Protein AF-C5L8K1-F1 (afdb_monomer)

Radius of gyration: 14.93 Å; Cα contacts (8 Å, |Δi|>4): 351; chains: 1; bounding box: 34×32×47 Å

Secondary structure (DSSP, 8-state):
--STT-EEEEEEEE-TT--EEEEEEETTS-EEEEEE-TT-S-EEEEEE---SEEEE-TTSSEEEEEETTEEEEEESSSTT-EEEEE-S-TT--EEEEEE-TT-TTEEEEEETGGGEEEEEEEPTTSS-EEEEEEEES--

Sequence (139 aa):
MLPMGDVNVVAYSFDNAGRWYIAGTQSDGKSRLWRTSCDLSSYEVLAEHPITDIEANPDGSEVYAISEERVIVISTLVYNSIRVIANDNMYLGYTGLAYAAGNPDRLYVTANTWNGVFGFERIPYGTGWKTLGWVAGSQ

Organism: Perkinsus marinus (strain ATCC 50983 / TXsc) (NCBI:txid423536)

Foldseek 3Di:
DPPPDFWPWQEWEAALVQWIWTWTAGPVRWTFIKIAHPVRPDIDTQEGAAFRYWYAYNVRQWIWTDGPQFTWIGGNVDRHDIDTADDDDPQFNWHYKDADVPDDFWIWIAGPRQRFIWIWGHDPPDPYIDTPGTDDGGD

Nearest PDB structures (foldseek):
  4h5j-assembly1_A  TM=7.235E-01  e=9.434E-04  Saccharomyces cerevisiae
  3rfh-assembly2_D  TM=6.787E-01  e=1.040E-02  Saccharomyces cerevisiae S288C
  8ruy-assembly1_j  TM=5.311E-01  e=1.088E-01  Chlamydomonas reinhardtii
  8cyi-assembly1_B  TM=4.874E-01  e=1.272E-01  Homo sapiens
  3s25-assembly1_A  TM=3.579E-01  e=1.833E-01  Agathobacter rectalis ATCC 33656

Structure (mmCIF, N/CA/C/O backbone):
data_AF-C5L8K1-F1
#
_entry.id   AF-C5L8K1-F1
#
loop_
_atom_site.group_PDB
_atom_site.id
_atom_site.type_symbol
_atom_site.label_atom_id
_atom_site.label_alt_id
_atom_site.label_comp_id
_atom_site.label_asym_id
_atom_site.label_entity_id
_atom_site.label_seq_id
_atom_site.pdbx_PDB_ins_code
_atom_site.Cartn_x
_atom_site.Cartn_y
_atom_site.Cartn_z
_atom_site.occupancy
_atom_site.B_iso_or_equiv
_atom_site.auth_seq_id
_atom_site.auth_comp_id
_atom_site.auth_asym_id
_atom_site.auth_atom_id
_atom_site.pdbx_PDB_model_num
ATOM 1 N N . MET A 1 1 ? 0.920 -6.281 -19.811 1.00 50.03 1 MET A N 1
ATOM 2 C CA . MET A 1 1 ? 1.243 -7.296 -18.784 1.00 50.03 1 MET A CA 1
ATOM 3 C C . MET A 1 1 ? 2.129 -6.648 -17.746 1.00 50.03 1 MET A C 1
ATOM 5 O O . MET A 1 1 ? 2.959 -5.861 -18.184 1.00 50.03 1 MET A O 1
ATOM 9 N N . LEU A 1 2 ? 2.018 -6.974 -16.446 1.00 59.06 2 LEU A N 1
ATOM 10 C CA . LEU A 1 2 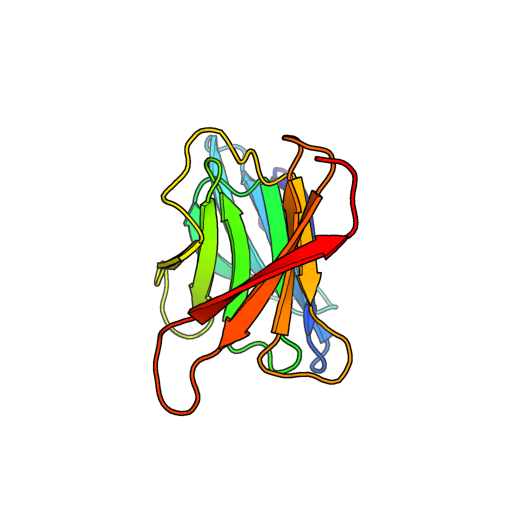? 3.098 -6.702 -15.468 1.00 59.06 2 LEU A CA 1
ATOM 11 C C . LEU A 1 2 ? 4.449 -7.099 -16.083 1.00 59.06 2 LEU A C 1
ATOM 13 O O . LEU A 1 2 ? 4.434 -8.022 -16.907 1.00 59.06 2 LEU A O 1
ATOM 17 N N . PRO A 1 3 ? 5.573 -6.430 -15.753 1.00 57.31 3 PRO A N 1
ATOM 18 C CA . PRO A 1 3 ? 6.854 -6.707 -16.400 1.00 57.31 3 PRO A CA 1
ATOM 19 C C . PRO A 1 3 ? 7.087 -8.225 -16.429 1.00 57.31 3 PRO A C 1
ATOM 21 O O . PRO A 1 3 ? 7.138 -8.867 -15.382 1.00 57.31 3 PRO A O 1
ATOM 24 N N . MET A 1 4 ? 7.056 -8.799 -17.641 1.00 51.47 4 MET A N 1
ATOM 25 C CA . MET A 1 4 ? 6.955 -10.242 -17.878 1.00 51.47 4 MET A CA 1
ATOM 26 C C . MET A 1 4 ? 8.010 -10.998 -17.058 1.00 51.47 4 MET A C 1
ATOM 28 O O . MET A 1 4 ? 9.198 -10.777 -17.254 1.00 51.47 4 MET A O 1
ATOM 32 N N . GLY A 1 5 ? 7.563 -11.924 -16.205 1.00 56.31 5 GLY A N 1
ATOM 33 C CA . GLY A 1 5 ? 8.353 -13.073 -15.746 1.00 56.31 5 GLY A CA 1
ATOM 34 C C . GLY A 1 5 ? 9.084 -12.963 -14.407 1.00 56.31 5 GLY A C 1
ATOM 35 O O . GLY A 1 5 ? 9.406 -14.003 -13.851 1.00 56.31 5 GLY A O 1
ATOM 36 N N . ASP A 1 6 ? 9.281 -11.766 -13.853 1.00 79.62 6 ASP A N 1
ATOM 37 C CA . ASP A 1 6 ? 10.355 -11.565 -12.866 1.00 79.62 6 ASP A CA 1
ATOM 38 C C . ASP A 1 6 ? 9.946 -10.761 -11.621 1.00 79.62 6 ASP A C 1
ATOM 40 O O . ASP A 1 6 ? 10.773 -10.076 -11.027 1.00 79.62 6 ASP A O 1
ATOM 44 N N . VAL A 1 7 ? 8.675 -10.799 -11.211 1.00 85.19 7 VAL A N 1
ATOM 45 C CA . VAL A 1 7 ? 8.241 -10.143 -9.966 1.00 85.19 7 VAL A CA 1
ATOM 46 C C . VAL A 1 7 ? 7.991 -11.184 -8.884 1.00 85.19 7 VAL A C 1
ATOM 48 O O . VAL A 1 7 ? 7.063 -11.985 -8.981 1.00 85.19 7 VAL A O 1
ATOM 51 N N . ASN A 1 8 ? 8.785 -11.131 -7.817 1.00 91.94 8 ASN A N 1
ATOM 52 C CA . ASN A 1 8 ? 8.466 -11.795 -6.562 1.00 91.94 8 ASN A CA 1
ATOM 53 C C . ASN A 1 8 ? 7.413 -10.957 -5.823 1.00 91.94 8 ASN A C 1
ATOM 55 O O . ASN A 1 8 ? 7.749 -9.967 -5.170 1.00 91.94 8 ASN A O 1
ATOM 59 N N . VAL A 1 9 ? 6.140 -11.306 -6.011 1.00 93.06 9 VAL A N 1
ATOM 60 C CA . VAL A 1 9 ? 5.001 -10.599 -5.412 1.00 93.06 9 VAL A CA 1
ATOM 61 C C . VAL A 1 9 ? 4.940 -10.893 -3.917 1.00 93.06 9 VAL A C 1
ATOM 63 O O . VAL A 1 9 ? 4.959 -12.052 -3.511 1.00 93.06 9 VAL A O 1
ATOM 66 N N . VAL A 1 10 ? 4.812 -9.841 -3.112 1.00 95.44 10 VAL A N 1
ATOM 67 C CA . VAL A 1 10 ? 4.684 -9.944 -1.650 1.00 95.44 10 VAL A CA 1
ATOM 68 C C . VAL A 1 10 ? 3.293 -9.564 -1.158 1.00 95.44 10 VAL A C 1
ATOM 70 O O . VAL A 1 10 ? 2.829 -10.133 -0.178 1.00 95.44 10 VAL A O 1
ATOM 73 N N . ALA A 1 11 ? 2.608 -8.652 -1.851 1.00 95.62 11 ALA A N 1
ATOM 74 C CA . ALA A 1 11 ? 1.262 -8.221 -1.493 1.00 95.62 11 ALA A CA 1
ATOM 75 C C . ALA A 1 11 ? 0.507 -7.676 -2.710 1.00 95.62 11 ALA A C 1
ATOM 77 O O . ALA A 1 11 ? 1.109 -7.232 -3.693 1.00 95.62 11 ALA A O 1
ATOM 78 N N . TYR A 1 12 ? -0.820 -7.711 -2.644 1.00 95.06 12 TYR A N 1
ATOM 79 C CA . TYR A 1 12 ? -1.705 -7.153 -3.659 1.00 95.06 12 TYR A CA 1
ATOM 80 C C . TYR A 1 12 ? -2.993 -6.628 -3.017 1.00 95.06 12 TYR A C 1
ATOM 82 O O . TYR A 1 12 ? -3.445 -7.162 -2.010 1.00 95.06 12 TYR A O 1
ATOM 90 N N . SER A 1 13 ? -3.594 -5.603 -3.616 1.00 95.31 13 SER A N 1
ATOM 91 C CA . SER A 1 13 ? -4.888 -5.041 -3.207 1.00 95.31 13 SER A CA 1
ATOM 92 C C . SER A 1 13 ? -5.599 -4.437 -4.426 1.00 95.31 13 SER A C 1
ATOM 94 O O . SER A 1 13 ? -5.009 -4.321 -5.505 1.00 95.31 13 SER A O 1
ATOM 96 N N . PHE A 1 14 ? -6.875 -4.090 -4.294 1.00 93.38 14 PHE A N 1
ATOM 97 C CA . PHE A 1 14 ? -7.687 -3.538 -5.376 1.00 93.38 14 PHE A CA 1
ATOM 98 C C . PHE A 1 14 ? -8.613 -2.439 -4.867 1.00 93.38 14 PHE A C 1
ATOM 100 O O . PHE A 1 14 ? -9.031 -2.442 -3.713 1.00 93.38 14 PHE A O 1
ATOM 107 N N . ASP A 1 15 ? -8.951 -1.507 -5.749 1.00 93.06 15 ASP A N 1
ATOM 108 C CA . ASP A 1 15 ? -9.933 -0.464 -5.459 1.00 93.06 15 ASP A CA 1
ATOM 109 C C . ASP A 1 15 ? -11.319 -0.787 -6.045 1.00 93.06 15 ASP A C 1
ATOM 111 O O . ASP A 1 15 ? -11.517 -1.787 -6.742 1.00 93.06 15 ASP A O 1
ATOM 115 N N . ASN A 1 16 ? -12.297 0.095 -5.814 1.00 90.75 16 ASN A N 1
ATOM 116 C CA . ASN A 1 16 ? -13.660 -0.088 -6.324 1.00 90.75 16 ASN A CA 1
ATOM 117 C C . ASN A 1 16 ? -13.767 0.024 -7.855 1.00 90.75 16 ASN A C 1
ATOM 119 O O . ASN A 1 16 ? -14.789 -0.360 -8.423 1.00 90.75 16 ASN A O 1
ATOM 123 N N . ALA A 1 17 ? -12.745 0.562 -8.527 1.00 91.12 17 ALA A N 1
ATOM 124 C CA . ALA A 1 17 ? -12.683 0.636 -9.984 1.00 91.12 17 ALA A CA 1
ATOM 125 C C . ALA A 1 17 ? -12.098 -0.644 -10.611 1.00 91.12 17 ALA A C 1
ATOM 127 O O . ALA A 1 17 ? -12.041 -0.752 -11.837 1.00 91.12 17 ALA A O 1
ATOM 128 N N . GLY A 1 18 ? -11.665 -1.614 -9.797 1.00 89.44 18 GLY A N 1
ATOM 129 C CA . GLY A 1 18 ? -11.052 -2.857 -10.260 1.00 89.44 18 GLY A CA 1
ATOM 130 C C . GLY A 1 18 ? -9.609 -2.682 -10.740 1.00 89.44 18 GLY A C 1
ATOM 131 O O . GLY A 1 18 ? -9.118 -3.508 -11.518 1.00 89.44 18 GLY A O 1
ATOM 132 N N . ARG A 1 19 ? -8.926 -1.609 -10.315 1.00 92.88 19 ARG A N 1
ATOM 133 C CA . ARG A 1 19 ? -7.483 -1.447 -10.532 1.00 92.88 19 ARG A CA 1
ATOM 134 C C . ARG A 1 19 ? -6.747 -2.296 -9.503 1.00 92.88 19 ARG A C 1
ATOM 136 O O . ARG A 1 19 ? -7.042 -2.235 -8.314 1.00 92.88 19 ARG A O 1
ATOM 143 N N . TRP A 1 20 ? -5.789 -3.076 -9.980 1.00 94.56 20 TRP A N 1
ATOM 144 C CA . TRP A 1 20 ? -4.932 -3.917 -9.161 1.00 94.56 20 TRP A CA 1
ATOM 145 C C . TRP A 1 20 ? -3.682 -3.150 -8.770 1.00 94.56 20 TRP A C 1
ATOM 147 O O . TRP A 1 20 ? -3.030 -2.529 -9.614 1.00 94.56 20 TRP A O 1
ATOM 157 N N . TYR A 1 21 ? -3.330 -3.255 -7.500 1.00 95.88 21 TYR A N 1
ATOM 158 C CA . TYR A 1 21 ? -2.096 -2.754 -6.929 1.00 95.88 21 TYR A CA 1
ATOM 159 C C . TYR A 1 21 ? -1.272 -3.947 -6.483 1.00 95.88 21 TYR A C 1
ATOM 161 O O . TYR A 1 21 ? -1.799 -4.866 -5.860 1.00 95.88 21 TYR A O 1
ATOM 169 N N . ILE A 1 22 ? 0.003 -3.964 -6.849 1.00 95.25 22 ILE A N 1
ATOM 170 C CA . ILE A 1 22 ? 0.881 -5.111 -6.623 1.00 95.25 22 ILE A CA 1
ATOM 171 C C . ILE A 1 22 ? 2.188 -4.588 -6.060 1.00 95.25 22 ILE A C 1
ATOM 173 O O . ILE A 1 22 ? 2.789 -3.693 -6.645 1.00 95.25 22 ILE A O 1
ATOM 177 N N . ALA A 1 23 ? 2.623 -5.145 -4.939 1.00 95.94 23 ALA A N 1
ATOM 178 C CA . ALA A 1 23 ? 3.930 -4.895 -4.360 1.00 95.94 23 ALA A CA 1
ATOM 179 C C . ALA A 1 23 ? 4.808 -6.136 -4.515 1.00 95.94 23 ALA A C 1
ATOM 181 O O . ALA A 1 23 ? 4.343 -7.273 -4.400 1.00 95.94 23 ALA A O 1
ATOM 182 N N . GLY A 1 24 ? 6.091 -5.924 -4.767 1.00 94.56 24 GLY A N 1
ATOM 183 C CA . GLY A 1 24 ? 7.029 -7.016 -4.987 1.00 94.56 24 GLY A CA 1
ATOM 184 C C . GLY A 1 24 ? 8.388 -6.539 -5.459 1.00 94.56 24 GLY A C 1
ATOM 185 O O . GLY A 1 24 ? 8.607 -5.347 -5.673 1.00 94.56 24 GLY A O 1
ATOM 186 N N . THR A 1 25 ? 9.299 -7.486 -5.636 1.00 93.75 25 THR A N 1
ATOM 187 C CA . THR A 1 25 ? 10.671 -7.228 -6.081 1.00 93.75 25 THR A CA 1
ATOM 188 C C . THR A 1 25 ? 10.858 -7.753 -7.490 1.00 93.75 25 THR A C 1
ATOM 190 O O . THR A 1 25 ? 10.548 -8.910 -7.764 1.00 93.75 25 THR A O 1
ATOM 193 N N . GLN A 1 26 ? 11.354 -6.902 -8.383 1.00 91.56 26 GLN A N 1
ATOM 194 C CA . GLN A 1 26 ? 11.680 -7.300 -9.749 1.00 91.56 26 GLN A CA 1
ATOM 195 C C . GLN A 1 26 ? 13.077 -7.950 -9.814 1.00 91.56 26 GLN A C 1
ATOM 197 O O . GLN A 1 26 ? 13.884 -7.780 -8.901 1.00 91.56 26 GLN A O 1
ATOM 202 N N . SER A 1 27 ? 13.405 -8.667 -10.894 1.00 90.06 27 SER A N 1
ATOM 203 C CA . SER A 1 27 ? 14.732 -9.277 -11.107 1.00 90.06 27 SER A CA 1
ATOM 204 C C . SER A 1 27 ? 15.911 -8.304 -11.102 1.00 90.06 27 SER A C 1
ATOM 206 O O . SER A 1 27 ? 17.041 -8.721 -10.857 1.00 90.06 27 SER A O 1
ATOM 208 N N . ASP A 1 28 ? 15.668 -7.007 -11.299 1.00 90.62 28 ASP A N 1
ATOM 209 C CA . ASP A 1 28 ? 16.679 -5.961 -11.111 1.00 90.62 28 ASP A CA 1
ATOM 210 C C . ASP A 1 28 ? 16.968 -5.650 -9.628 1.00 90.62 28 ASP A C 1
ATOM 212 O O . ASP A 1 28 ? 17.744 -4.746 -9.316 1.00 90.62 28 ASP A O 1
ATOM 216 N N . GLY A 1 29 ? 16.344 -6.394 -8.710 1.00 90.12 29 GLY A N 1
ATOM 217 C CA . GLY A 1 29 ? 16.513 -6.295 -7.265 1.00 90.12 29 GLY A CA 1
ATOM 218 C C . GLY A 1 29 ? 15.732 -5.151 -6.625 1.00 90.12 29 GLY A C 1
ATOM 219 O O . GLY A 1 29 ? 15.784 -4.992 -5.406 1.00 90.12 29 GLY A O 1
ATOM 220 N N . LYS A 1 30 ? 15.004 -4.347 -7.406 1.00 92.44 30 LYS A N 1
ATOM 221 C CA . LYS A 1 30 ? 14.252 -3.209 -6.878 1.00 92.44 30 LYS A CA 1
ATOM 222 C C . LYS A 1 30 ? 12.838 -3.621 -6.494 1.00 92.44 30 LYS A C 1
ATOM 224 O O . LYS A 1 30 ? 12.092 -4.193 -7.294 1.00 92.44 30 LYS A O 1
ATOM 229 N N . SER A 1 31 ? 12.461 -3.279 -5.267 1.00 94.88 31 SER A N 1
ATOM 230 C CA . SER A 1 31 ? 11.083 -3.386 -4.795 1.00 94.88 31 SER A CA 1
ATOM 231 C C . SER A 1 31 ? 10.256 -2.216 -5.302 1.00 94.88 31 SER A C 1
ATOM 233 O O . SER A 1 31 ? 10.708 -1.068 -5.274 1.00 94.88 31 SER A O 1
ATOM 235 N N . ARG A 1 32 ? 9.054 -2.502 -5.796 1.00 95.69 32 ARG A N 1
ATOM 236 C CA . ARG A 1 32 ? 8.163 -1.496 -6.371 1.00 95.69 32 ARG A CA 1
ATOM 237 C C . ARG A 1 32 ? 6.712 -1.753 -6.006 1.00 95.69 32 ARG A C 1
ATOM 239 O O . ARG A 1 32 ? 6.329 -2.867 -5.651 1.00 95.69 32 ARG A O 1
ATOM 246 N N . LEU A 1 33 ? 5.922 -0.698 -6.163 1.00 97.25 33 LEU A N 1
ATOM 247 C CA . LEU A 1 33 ? 4.470 -0.750 -6.241 1.00 97.25 33 LEU A CA 1
ATOM 248 C C . LEU A 1 33 ? 4.048 -0.515 -7.692 1.00 97.25 33 LEU A C 1
ATOM 250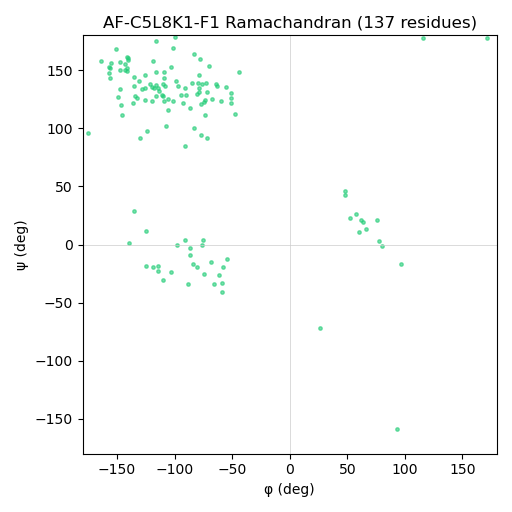 O O . LEU A 1 33 ? 4.388 0.514 -8.281 1.00 97.25 33 LEU A O 1
ATOM 254 N N . TRP A 1 34 ? 3.273 -1.439 -8.246 1.00 95.88 34 TRP A N 1
ATOM 255 C CA . TRP A 1 34 ? 2.673 -1.328 -9.570 1.00 95.88 34 TRP A CA 1
ATOM 256 C C . TRP A 1 34 ? 1.164 -1.123 -9.478 1.00 95.88 34 TRP A C 1
ATOM 258 O O . TRP A 1 34 ? 0.519 -1.671 -8.588 1.00 95.88 34 TRP A O 1
ATOM 268 N N . ARG A 1 35 ? 0.603 -0.391 -10.445 1.00 95.44 35 ARG A N 1
ATOM 269 C CA . ARG A 1 35 ? -0.836 -0.322 -10.729 1.00 95.44 35 ARG A CA 1
ATOM 270 C C . ARG A 1 35 ? -1.117 -0.920 -12.100 1.00 95.44 35 ARG A C 1
ATOM 272 O O . ARG A 1 35 ? -0.412 -0.604 -13.053 1.00 95.44 35 ARG A O 1
ATOM 279 N N . THR A 1 36 ? -2.138 -1.758 -12.219 1.00 91.44 36 THR A N 1
ATOM 280 C CA . THR A 1 36 ? -2.529 -2.403 -13.481 1.00 91.44 36 THR A CA 1
ATOM 281 C C . THR A 1 36 ? -4.044 -2.609 -13.553 1.00 91.44 36 THR A C 1
ATOM 283 O O . THR A 1 36 ? -4.738 -2.603 -12.537 1.00 91.44 36 THR A O 1
ATOM 286 N N . SER A 1 37 ? -4.584 -2.740 -14.759 1.00 85.81 37 SER A N 1
ATOM 287 C CA . SER A 1 37 ? -5.971 -3.152 -14.985 1.00 85.81 37 SER A CA 1
ATOM 288 C C . SER A 1 37 ? -6.130 -4.665 -14.803 1.00 85.81 37 SER A C 1
ATOM 290 O O . SER A 1 37 ? -5.166 -5.418 -14.899 1.00 85.81 37 SER A O 1
ATOM 292 N N . CYS A 1 38 ? -7.360 -5.130 -14.570 1.00 76.06 38 CYS A N 1
ATOM 293 C CA . CYS A 1 38 ? -7.658 -6.558 -14.387 1.00 76.06 38 CYS A CA 1
ATOM 294 C C . CYS A 1 38 ? -7.252 -7.430 -15.593 1.00 76.06 38 CYS A C 1
ATOM 296 O O . CYS A 1 38 ? -6.812 -8.563 -15.429 1.00 76.06 38 CY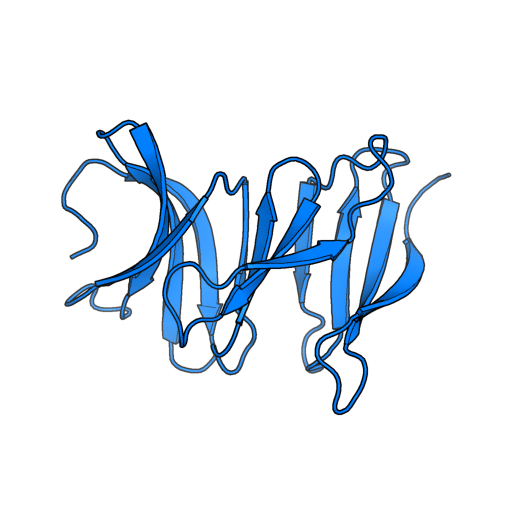S A O 1
ATOM 298 N N . ASP A 1 39 ? -7.335 -6.888 -16.810 1.00 80.69 39 ASP A N 1
ATOM 299 C CA . ASP A 1 39 ? -6.882 -7.564 -18.034 1.00 80.69 39 ASP A CA 1
ATOM 300 C C . ASP A 1 39 ? -5.350 -7.574 -18.201 1.00 80.69 39 ASP A C 1
ATOM 302 O O . ASP A 1 39 ? -4.829 -8.095 -19.188 1.00 80.69 39 ASP A O 1
ATOM 306 N N . LEU A 1 40 ? -4.627 -6.973 -17.249 1.00 76.81 40 LEU A N 1
ATOM 307 C CA . LEU A 1 40 ? -3.184 -6.793 -17.242 1.00 76.81 40 LEU A CA 1
ATOM 308 C C . LEU A 1 40 ? -2.656 -6.142 -18.525 1.00 76.81 40 LEU A C 1
ATOM 310 O O . LEU A 1 40 ? -1.484 -6.320 -18.845 1.00 76.81 40 LEU A O 1
ATOM 314 N N . SER A 1 41 ? -3.464 -5.406 -19.292 1.00 83.56 41 SER A N 1
ATOM 315 C CA . SER A 1 41 ? -3.055 -4.864 -20.596 1.00 83.56 41 SER A CA 1
ATOM 316 C C . SER A 1 41 ? -1.943 -3.820 -20.470 1.00 83.56 41 SER A C 1
ATOM 318 O O . SER A 1 41 ? -1.017 -3.795 -21.281 1.00 83.56 41 SER A O 1
ATOM 320 N N . SER A 1 42 ? -1.950 -3.042 -19.389 1.00 86.56 42 SER A N 1
ATOM 321 C CA . SER A 1 42 ? -0.944 -2.024 -19.082 1.00 86.56 42 SER A CA 1
ATOM 322 C C . SER A 1 42 ? -0.606 -2.006 -17.595 1.00 86.56 42 SER A C 1
ATOM 324 O O . SER A 1 42 ? -1.378 -2.490 -16.767 1.00 86.56 42 SER A O 1
ATOM 326 N N . TYR A 1 43 ? 0.559 -1.468 -17.251 1.00 90.50 43 TYR A N 1
ATOM 327 C CA . TYR A 1 43 ? 0.922 -1.205 -15.866 1.00 90.50 43 TYR A CA 1
ATOM 328 C C . TYR A 1 43 ? 1.671 0.117 -15.744 1.00 90.50 43 TYR A C 1
ATOM 330 O O . TYR A 1 43 ? 2.253 0.619 -16.704 1.00 90.50 43 TYR A O 1
ATOM 338 N N . GLU A 1 44 ? 1.691 0.632 -14.527 1.00 93.31 44 GLU A N 1
ATOM 339 C CA . GLU A 1 44 ? 2.418 1.821 -14.117 1.00 93.31 44 GLU A CA 1
ATOM 340 C C . GLU A 1 44 ? 3.200 1.505 -12.844 1.00 93.31 44 GLU A C 1
ATOM 342 O O . GLU A 1 44 ? 2.698 0.800 -11.969 1.00 93.31 44 GLU A O 1
ATOM 347 N N . VAL A 1 45 ? 4.422 2.022 -12.731 1.00 95.06 45 VAL A N 1
ATOM 348 C CA . VAL A 1 45 ? 5.170 2.000 -11.469 1.00 95.06 45 VAL A CA 1
ATOM 349 C C . VAL A 1 45 ? 4.771 3.236 -10.673 1.00 95.06 45 VAL A C 1
ATOM 351 O O . VAL A 1 45 ? 5.021 4.353 -11.115 1.00 95.06 45 VAL A O 1
ATOM 354 N N . LEU A 1 46 ? 4.173 3.040 -9.500 1.00 97.56 46 LEU A N 1
ATOM 355 C CA . LEU A 1 46 ? 3.770 4.132 -8.615 1.00 97.56 46 LEU A CA 1
ATOM 356 C C . LEU A 1 46 ? 4.887 4.550 -7.658 1.00 97.56 46 LEU A C 1
ATOM 358 O O . LEU A 1 46 ? 4.999 5.729 -7.340 1.00 97.56 46 LEU A O 1
ATOM 362 N N . ALA A 1 47 ? 5.716 3.608 -7.204 1.00 97.75 47 ALA A N 1
ATOM 363 C CA . ALA A 1 47 ? 6.831 3.876 -6.297 1.00 97.75 47 ALA A CA 1
ATOM 364 C C . ALA A 1 47 ? 7.923 2.801 -6.406 1.00 97.75 47 ALA A C 1
ATOM 366 O O . ALA A 1 47 ? 7.621 1.644 -6.706 1.00 97.75 47 ALA A O 1
ATOM 367 N N . GLU A 1 48 ? 9.171 3.174 -6.114 1.00 96.44 48 GLU A N 1
ATOM 368 C CA . GLU A 1 48 ? 10.278 2.243 -5.852 1.00 96.44 48 GLU A CA 1
ATOM 369 C C . GLU A 1 48 ? 10.582 2.282 -4.349 1.00 96.44 48 GLU A C 1
ATOM 371 O O . GLU A 1 48 ? 11.183 3.235 -3.852 1.00 96.44 48 GLU A O 1
ATOM 376 N N . HIS A 1 49 ? 10.117 1.274 -3.610 1.00 95.44 49 HIS A N 1
ATOM 377 C CA . HIS A 1 49 ? 10.234 1.221 -2.155 1.00 95.44 49 HIS A CA 1
ATOM 378 C C . HIS A 1 49 ? 10.166 -0.231 -1.659 1.00 95.44 49 HIS A C 1
ATOM 380 O O . HIS A 1 49 ? 9.396 -1.019 -2.218 1.00 95.44 49 HIS A O 1
ATOM 386 N N . PRO A 1 50 ? 10.921 -0.618 -0.613 1.00 94.19 50 PRO A N 1
ATOM 387 C CA . PRO A 1 50 ? 10.676 -1.867 0.100 1.00 94.19 50 PRO A CA 1
ATOM 388 C C . PRO A 1 50 ? 9.261 -1.852 0.674 1.00 94.19 50 PRO A C 1
ATOM 390 O O . PRO A 1 50 ? 8.902 -0.932 1.397 1.00 94.19 50 PRO A O 1
ATOM 393 N N . ILE A 1 51 ? 8.444 -2.838 0.327 1.00 95.81 51 ILE A N 1
ATOM 394 C CA . ILE A 1 51 ? 7.061 -2.951 0.786 1.00 95.81 51 ILE A CA 1
ATOM 395 C C . ILE A 1 51 ? 6.849 -4.401 1.192 1.00 95.81 51 ILE A C 1
ATOM 397 O O . ILE A 1 51 ? 7.301 -5.295 0.482 1.00 95.81 51 ILE A O 1
ATOM 401 N N . THR A 1 52 ? 6.195 -4.633 2.325 1.00 94.00 52 THR A N 1
ATOM 402 C CA . THR A 1 52 ? 5.885 -5.985 2.817 1.00 94.00 52 THR A CA 1
ATOM 403 C C . THR A 1 52 ? 4.395 -6.279 2.841 1.00 94.00 52 THR A C 1
ATOM 405 O O . THR A 1 52 ? 4.022 -7.443 2.879 1.00 94.00 52 THR A O 1
ATOM 408 N N . ASP A 1 53 ? 3.558 -5.244 2.810 1.00 95.69 53 ASP A N 1
ATOM 409 C CA . ASP A 1 53 ? 2.105 -5.367 2.758 1.00 95.69 53 ASP A CA 1
ATOM 410 C C . ASP A 1 53 ? 1.490 -4.085 2.176 1.00 95.69 53 ASP A C 1
ATOM 412 O O . ASP A 1 53 ? 2.101 -3.015 2.302 1.00 95.69 53 ASP A O 1
ATOM 416 N N . ILE A 1 54 ? 0.315 -4.179 1.538 1.00 97.00 54 ILE A N 1
ATOM 417 C CA . ILE A 1 54 ? -0.405 -3.034 0.948 1.00 97.00 54 ILE A CA 1
ATOM 418 C C . ILE A 1 54 ? -1.924 -3.130 1.082 1.00 97.00 54 ILE A C 1
ATOM 420 O O . ILE A 1 54 ? -2.489 -4.213 1.084 1.00 97.00 54 ILE A O 1
ATOM 424 N N . GLU A 1 55 ? -2.582 -1.971 1.050 1.00 95.81 55 GLU A N 1
ATOM 425 C CA . GLU A 1 55 ? -4.034 -1.835 0.941 1.00 95.81 55 GLU A CA 1
ATOM 426 C C . GLU A 1 55 ? -4.363 -0.578 0.139 1.00 95.81 55 GLU A C 1
ATOM 428 O O . GLU A 1 55 ? -3.982 0.540 0.506 1.00 95.81 55 GLU A O 1
ATOM 433 N N . ALA A 1 56 ? -5.064 -0.753 -0.975 1.00 94.69 56 ALA A N 1
ATOM 434 C CA . ALA A 1 56 ? -5.561 0.360 -1.762 1.00 94.69 56 ALA A CA 1
ATOM 435 C C . ALA A 1 56 ? -6.781 0.970 -1.072 1.00 94.69 56 ALA A C 1
ATOM 437 O O . ALA A 1 56 ? -7.664 0.257 -0.593 1.00 94.69 56 ALA A O 1
ATOM 438 N N . ASN A 1 57 ? -6.863 2.298 -1.040 1.00 90.62 57 ASN A N 1
ATOM 439 C CA . ASN A 1 57 ? -8.103 2.922 -0.612 1.00 90.62 57 ASN A CA 1
ATOM 440 C C . ASN A 1 57 ? -9.206 2.708 -1.674 1.00 90.62 57 ASN A C 1
ATOM 442 O O . ASN A 1 57 ? -8.911 2.559 -2.863 1.00 90.62 57 ASN A O 1
ATOM 446 N N . PRO A 1 58 ? -10.495 2.715 -1.291 1.00 88.81 58 PRO A N 1
ATOM 447 C CA . PRO A 1 58 ? -11.570 2.355 -2.216 1.00 88.81 58 PRO A CA 1
ATOM 448 C C . PRO A 1 58 ? -11.696 3.265 -3.451 1.00 88.81 58 PRO A C 1
ATOM 450 O O . PRO A 1 58 ? -12.194 2.816 -4.482 1.00 88.81 58 PRO A O 1
ATOM 453 N N . ASP A 1 59 ? -11.262 4.529 -3.368 1.00 90.25 59 ASP A N 1
ATOM 454 C CA . ASP A 1 59 ? -11.254 5.469 -4.504 1.00 90.25 59 ASP A CA 1
ATOM 455 C C . ASP A 1 59 ? -9.981 5.373 -5.380 1.00 90.25 59 ASP A C 1
ATOM 457 O O . ASP A 1 59 ? -9.908 5.954 -6.471 1.00 90.25 59 ASP A O 1
ATOM 461 N N . GLY A 1 60 ? -8.986 4.609 -4.922 1.00 91.31 60 GLY A N 1
ATOM 462 C CA . GLY A 1 60 ? -7.689 4.379 -5.548 1.00 91.31 60 GLY A CA 1
ATOM 463 C C . GLY A 1 60 ? -6.802 5.616 -5.683 1.00 91.31 60 GLY A C 1
ATOM 464 O O . GLY A 1 60 ? -5.893 5.616 -6.519 1.00 91.31 60 GLY A O 1
ATOM 465 N N . SER A 1 61 ? -7.049 6.680 -4.917 1.00 91.62 61 SER A N 1
ATOM 466 C CA . SER A 1 61 ? -6.182 7.865 -4.844 1.00 91.62 61 SER A CA 1
ATOM 467 C C . SER A 1 61 ? -4.899 7.615 -4.047 1.00 91.62 61 SER A C 1
ATOM 469 O O . SER A 1 61 ? -3.881 8.269 -4.294 1.00 91.62 61 SER A O 1
ATOM 471 N N . GLU A 1 62 ? -4.918 6.650 -3.127 1.00 93.62 62 GLU A N 1
ATOM 472 C CA . GLU A 1 62 ? -3.817 6.342 -2.218 1.00 93.62 62 GLU A CA 1
ATOM 473 C C . GLU A 1 62 ? -3.673 4.826 -2.009 1.00 93.62 62 GLU A C 1
ATOM 475 O O . GLU A 1 62 ? -4.642 4.069 -2.034 1.00 93.62 62 GLU A O 1
ATOM 480 N N . VAL A 1 63 ? -2.442 4.383 -1.767 1.00 95.69 63 VAL A N 1
ATOM 481 C CA . VAL A 1 63 ? -2.140 3.026 -1.297 1.00 95.69 63 VAL A CA 1
ATOM 482 C C . VAL A 1 63 ? -1.445 3.136 0.050 1.00 95.69 63 VAL A C 1
ATOM 484 O O . VAL A 1 63 ? -0.413 3.801 0.169 1.00 95.69 63 VAL A O 1
ATOM 487 N N . TYR A 1 64 ? -2.012 2.496 1.065 1.00 94.81 64 TYR A N 1
ATOM 488 C CA . TYR A 1 64 ? -1.362 2.299 2.353 1.00 94.81 64 TYR A CA 1
ATOM 489 C C . TYR A 1 64 ? -0.395 1.131 2.233 1.00 94.81 64 TYR A C 1
ATOM 491 O O . TYR A 1 64 ? -0.712 0.133 1.591 1.00 94.81 64 TYR A O 1
ATOM 499 N N . ALA A 1 65 ? 0.783 1.249 2.832 1.00 95.62 65 ALA A N 1
ATOM 500 C CA . ALA A 1 65 ? 1.780 0.193 2.782 1.00 95.62 65 ALA A CA 1
ATOM 501 C C . ALA A 1 65 ? 2.546 0.082 4.096 1.00 95.62 65 ALA A C 1
ATOM 503 O O . ALA A 1 65 ? 2.763 1.080 4.789 1.00 95.62 65 ALA A O 1
ATOM 504 N N . ILE A 1 66 ? 2.995 -1.133 4.404 1.00 93.88 66 ILE A N 1
ATOM 505 C CA . ILE A 1 66 ? 4.023 -1.360 5.416 1.00 93.88 66 ILE A CA 1
ATOM 506 C C . ILE A 1 66 ? 5.373 -1.416 4.719 1.00 93.88 66 ILE A C 1
ATOM 508 O O . ILE A 1 66 ? 5.573 -2.154 3.752 1.00 93.88 66 ILE A O 1
ATOM 512 N N . SER A 1 67 ? 6.301 -0.622 5.232 1.00 92.00 67 SER A N 1
ATOM 513 C CA . SER A 1 67 ? 7.652 -0.506 4.716 1.00 92.00 67 SER A CA 1
ATOM 514 C C . SER A 1 67 ? 8.610 -0.184 5.846 1.00 92.00 67 SER A C 1
ATOM 516 O O . SER A 1 67 ? 8.434 0.842 6.492 1.00 92.00 67 SER A O 1
ATOM 518 N N . GLU A 1 68 ? 9.681 -0.964 6.003 1.00 88.44 68 GLU A N 1
ATOM 519 C CA . GLU A 1 68 ? 10.752 -0.674 6.974 1.00 88.44 68 GLU A CA 1
ATOM 520 C C . GLU A 1 68 ? 10.200 -0.328 8.371 1.00 88.44 68 GLU A C 1
ATOM 522 O O . GLU A 1 68 ? 10.572 0.684 8.962 1.00 88.44 68 GLU A O 1
ATOM 527 N N . GLU A 1 69 ? 9.241 -1.125 8.861 1.00 84.06 69 GLU A N 1
ATOM 528 C CA . GLU A 1 69 ? 8.577 -0.914 10.165 1.00 84.06 69 GLU A CA 1
ATOM 529 C C . GLU A 1 69 ? 7.797 0.414 10.264 1.00 84.06 69 GLU A C 1
ATOM 531 O O . GLU A 1 69 ? 7.498 0.929 11.343 1.00 84.06 69 GLU A O 1
ATOM 536 N N . ARG A 1 70 ? 7.442 0.995 9.118 1.00 89.12 70 ARG A N 1
ATOM 537 C CA . ARG A 1 70 ? 6.623 2.202 8.999 1.00 89.12 70 ARG A CA 1
ATOM 538 C C . ARG A 1 70 ? 5.328 1.873 8.295 1.00 89.12 70 ARG A C 1
ATOM 540 O O . ARG A 1 70 ? 5.303 1.060 7.373 1.00 89.12 70 ARG A O 1
ATOM 547 N N . VAL A 1 71 ? 4.282 2.598 8.660 1.00 90.94 71 VAL A N 1
ATOM 548 C CA . VAL A 1 71 ? 3.094 2.720 7.822 1.00 90.94 71 VAL A CA 1
ATOM 549 C C . VAL A 1 71 ? 3.267 3.960 6.963 1.00 90.94 71 VAL A C 1
ATOM 551 O O . VAL A 1 71 ? 3.447 5.073 7.477 1.00 90.94 71 VAL A O 1
ATOM 554 N N . ILE A 1 72 ? 3.221 3.764 5.652 1.00 93.12 72 ILE A N 1
ATOM 555 C CA . ILE A 1 72 ? 3.345 4.819 4.654 1.00 93.12 72 ILE A CA 1
ATOM 556 C C . ILE A 1 72 ? 2.079 4.915 3.805 1.00 93.12 72 ILE A C 1
ATOM 558 O O . ILE A 1 72 ? 1.305 3.969 3.685 1.00 93.12 72 ILE A O 1
ATOM 562 N N .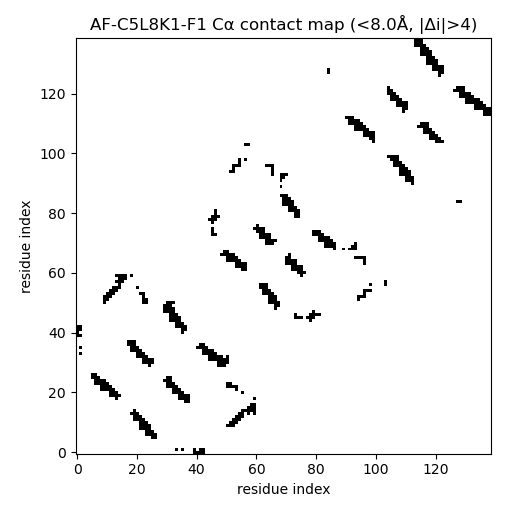 VAL A 1 73 ? 1.892 6.080 3.200 1.00 93.56 73 VAL A N 1
ATOM 563 C CA . VAL A 1 73 ? 0.888 6.362 2.178 1.00 93.56 73 VAL A CA 1
ATOM 564 C C . VAL A 1 73 ? 1.614 6.717 0.897 1.00 93.56 73 VAL A C 1
ATOM 566 O O . VAL A 1 73 ? 2.458 7.615 0.895 1.00 93.56 73 VAL A O 1
ATOM 569 N N . ILE A 1 74 ? 1.257 6.042 -0.186 1.00 96.12 74 ILE A N 1
ATOM 570 C CA . ILE A 1 74 ? 1.771 6.281 -1.530 1.00 96.12 74 ILE A CA 1
ATOM 571 C C . ILE A 1 74 ? 0.645 6.907 -2.354 1.00 96.12 74 ILE A C 1
ATOM 573 O O . ILE A 1 74 ? -0.442 6.339 -2.461 1.00 96.12 74 ILE A O 1
ATOM 577 N N . SER A 1 75 ? 0.881 8.087 -2.927 1.00 94.88 75 SER A N 1
ATOM 578 C CA . SER A 1 75 ? -0.075 8.719 -3.846 1.00 94.88 75 SER A CA 1
ATOM 579 C C . SER A 1 75 ? -0.085 7.994 -5.187 1.00 94.88 75 SER A C 1
ATOM 581 O O . SER A 1 75 ? 0.969 7.676 -5.733 1.00 94.88 75 SER A O 1
ATOM 583 N N . THR A 1 76 ? -1.267 7.794 -5.769 1.00 95.31 76 THR A N 1
ATOM 584 C CA . THR A 1 76 ? -1.400 7.175 -7.099 1.00 95.31 76 THR A CA 1
ATOM 585 C C . THR A 1 76 ? -1.394 8.191 -8.248 1.00 95.31 76 THR A C 1
ATOM 587 O O . THR A 1 76 ? -1.590 7.822 -9.410 1.00 95.31 76 THR A O 1
ATOM 590 N N . LEU A 1 77 ? -1.196 9.475 -7.920 1.00 94.44 77 LEU A N 1
ATOM 591 C CA . LEU A 1 77 ? -1.195 10.600 -8.861 1.00 94.44 77 LEU A CA 1
ATOM 592 C C . LEU A 1 77 ? 0.212 11.101 -9.203 1.00 94.44 77 LEU A C 1
ATOM 594 O O . LEU A 1 77 ? 0.397 11.757 -10.225 1.00 94.44 77 LEU A O 1
ATOM 598 N N . VAL A 1 78 ? 1.189 10.850 -8.330 1.00 95.94 78 VAL A N 1
ATOM 599 C CA . VAL A 1 78 ? 2.560 11.347 -8.478 1.00 95.94 78 VAL A CA 1
ATOM 600 C C . VAL A 1 78 ? 3.526 10.218 -8.157 1.00 95.94 78 VAL A C 1
ATOM 602 O O . VAL A 1 78 ? 3.515 9.696 -7.042 1.00 95.94 78 VAL A O 1
ATOM 605 N N . TYR A 1 79 ? 4.382 9.883 -9.125 1.00 96.75 79 TYR A N 1
ATOM 606 C CA . TYR A 1 79 ? 5.422 8.872 -8.962 1.00 96.75 79 TYR A CA 1
ATOM 607 C C . TYR A 1 79 ? 6.260 9.131 -7.708 1.00 96.75 79 TYR A C 1
ATOM 609 O O . TYR A 1 79 ? 6.761 10.236 -7.487 1.00 96.75 79 TYR A O 1
ATOM 617 N N . ASN A 1 80 ? 6.424 8.084 -6.906 1.00 96.06 80 ASN A N 1
ATOM 618 C CA . ASN A 1 80 ? 7.249 8.051 -5.709 1.00 96.06 80 ASN A CA 1
ATOM 619 C C . ASN A 1 80 ? 6.879 9.112 -4.655 1.00 96.06 80 ASN A C 1
ATOM 621 O O . ASN A 1 80 ? 7.716 9.527 -3.853 1.00 96.06 80 ASN A O 1
ATOM 625 N N . SER A 1 81 ? 5.621 9.563 -4.644 1.00 96.56 81 SER A N 1
ATOM 626 C CA . SER A 1 81 ? 5.104 10.455 -3.609 1.00 96.56 81 SER A CA 1
ATOM 627 C C . SER A 1 81 ? 4.682 9.637 -2.391 1.00 96.56 81 SER A C 1
ATOM 629 O O . SER A 1 81 ? 3.609 9.033 -2.367 1.00 96.56 81 SER A O 1
ATOM 631 N N . ILE A 1 82 ? 5.561 9.617 -1.389 1.00 95.00 82 ILE A N 1
ATOM 632 C CA . ILE A 1 82 ? 5.442 8.798 -0.181 1.00 95.00 82 ILE A CA 1
ATOM 633 C C . ILE A 1 82 ? 5.349 9.705 1.044 1.00 95.00 82 ILE A C 1
ATOM 635 O O . ILE A 1 82 ? 6.113 10.661 1.187 1.00 95.00 82 ILE A O 1
ATOM 639 N N . ARG A 1 83 ? 4.419 9.398 1.949 1.00 91.62 83 ARG A N 1
ATOM 640 C CA . ARG A 1 83 ? 4.302 10.037 3.263 1.00 91.62 83 ARG A CA 1
ATOM 641 C C . ARG A 1 83 ? 4.301 8.979 4.348 1.00 91.62 83 ARG A C 1
ATOM 643 O O . ARG A 1 83 ? 3.569 8.005 4.254 1.00 91.62 83 ARG A O 1
ATOM 650 N N . VAL A 1 84 ? 5.072 9.198 5.400 1.00 90.00 84 VAL A N 1
ATOM 651 C CA . VAL A 1 84 ? 5.019 8.366 6.603 1.00 90.00 84 VAL A CA 1
ATOM 652 C C . VAL A 1 84 ? 3.836 8.827 7.454 1.00 90.00 84 VAL A C 1
ATOM 654 O O . VAL A 1 84 ? 3.692 10.025 7.694 1.00 90.00 84 VAL A O 1
ATOM 657 N N . ILE A 1 85 ? 2.975 7.897 7.876 1.00 85.81 85 ILE A N 1
ATOM 658 C CA . ILE A 1 85 ? 1.772 8.205 8.673 1.00 85.81 85 ILE A CA 1
ATOM 659 C C . ILE A 1 85 ? 1.765 7.538 10.047 1.00 85.81 85 ILE A C 1
ATOM 661 O O . ILE A 1 85 ? 1.070 8.006 10.945 1.00 85.81 85 ILE A O 1
ATOM 665 N N . ALA A 1 86 ? 2.572 6.493 10.227 1.00 81.62 86 ALA A N 1
ATOM 666 C CA . ALA A 1 86 ? 2.896 5.949 11.535 1.00 81.62 86 ALA A CA 1
ATOM 667 C C . ALA A 1 86 ? 4.336 5.440 11.525 1.00 81.62 86 ALA A C 1
ATOM 669 O O . ALA A 1 86 ? 4.641 4.468 10.834 1.00 81.62 86 ALA A O 1
ATOM 670 N N . ASN A 1 87 ? 5.220 6.116 12.258 1.00 71.56 87 ASN A N 1
ATOM 671 C CA . ASN A 1 87 ? 6.566 5.639 12.561 1.00 71.56 87 ASN A CA 1
ATOM 672 C C . ASN A 1 87 ? 7.273 6.595 13.526 1.00 71.56 87 ASN A C 1
ATOM 674 O O . ASN A 1 87 ? 7.904 7.531 13.072 1.00 71.56 87 ASN A O 1
ATOM 678 N N . ASP A 1 88 ? 7.238 6.316 14.824 1.00 52.97 88 ASP A N 1
ATOM 679 C CA . ASP A 1 88 ? 8.223 6.896 15.756 1.00 52.97 88 ASP A CA 1
ATOM 680 C C . ASP A 1 88 ? 8.690 5.882 16.814 1.00 52.97 88 ASP A C 1
ATOM 682 O O . ASP A 1 88 ? 9.500 6.200 17.683 1.00 52.97 88 ASP A O 1
ATOM 686 N N . ASN A 1 89 ? 8.198 4.639 16.765 1.00 62.09 89 ASN A N 1
ATOM 687 C CA . ASN A 1 89 ? 8.521 3.628 17.759 1.00 62.09 89 ASN A CA 1
ATOM 688 C C . ASN A 1 89 ? 9.111 2.390 17.081 1.00 62.09 89 ASN A C 1
ATOM 690 O O . ASN A 1 89 ? 8.368 1.540 16.600 1.00 62.09 89 ASN A O 1
ATOM 694 N N . MET A 1 90 ? 10.446 2.299 17.084 1.00 52.09 90 MET A N 1
ATOM 695 C CA . MET A 1 90 ? 11.238 1.168 16.567 1.00 52.09 90 MET A CA 1
ATOM 696 C C . MET A 1 90 ? 10.852 -0.196 17.164 1.00 52.09 90 MET A C 1
ATOM 698 O O . MET A 1 90 ? 11.300 -1.229 16.688 1.00 52.09 90 MET A O 1
ATOM 702 N N . TYR A 1 91 ? 10.051 -0.218 18.234 1.00 61.47 91 TYR A N 1
ATOM 703 C CA . TYR A 1 91 ? 9.536 -1.458 18.794 1.00 61.47 91 TYR A CA 1
ATOM 704 C C . TYR A 1 91 ? 8.283 -1.957 18.076 1.00 61.47 91 TYR A C 1
ATOM 706 O O . TYR A 1 91 ? 7.945 -3.116 18.249 1.00 61.47 91 TYR A O 1
ATOM 714 N N . LEU A 1 92 ? 7.569 -1.148 17.292 1.00 68.25 92 LEU A N 1
ATOM 715 C CA . LEU A 1 92 ? 6.345 -1.572 16.612 1.00 68.25 92 LEU A CA 1
ATOM 716 C C . LEU A 1 92 ? 6.682 -2.109 15.215 1.00 68.25 92 LEU A C 1
ATOM 718 O O . LEU A 1 92 ? 6.608 -1.387 14.227 1.00 68.25 92 LEU A O 1
ATOM 722 N N . GLY A 1 93 ? 7.040 -3.389 15.117 1.00 79.00 93 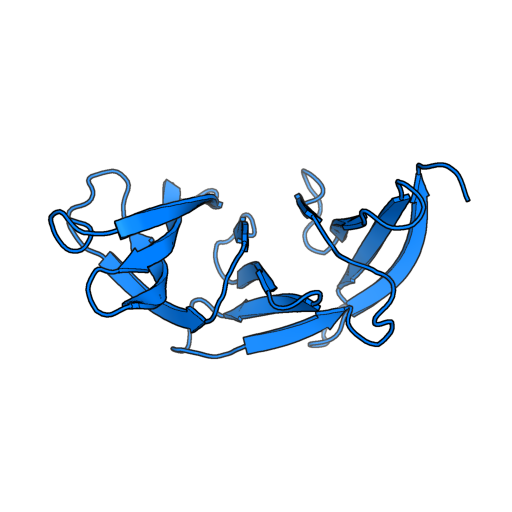GLY A N 1
ATOM 723 C CA . GLY A 1 93 ? 7.141 -4.068 13.827 1.00 79.00 93 GLY A CA 1
ATOM 724 C C . GLY A 1 93 ? 5.743 -4.301 13.257 1.00 79.00 93 GLY A C 1
ATOM 725 O O . GLY A 1 93 ? 5.083 -5.293 13.568 1.00 79.00 93 GLY A O 1
ATOM 726 N N . TYR A 1 94 ? 5.246 -3.366 12.453 1.00 87.12 94 TYR A N 1
ATOM 727 C CA . TYR A 1 94 ? 3.956 -3.532 11.786 1.00 87.12 94 TYR A CA 1
ATOM 728 C C . TYR A 1 94 ? 3.999 -4.716 10.813 1.00 87.12 94 TYR A C 1
ATOM 730 O O . TYR A 1 94 ? 4.975 -4.890 10.085 1.00 87.12 94 TYR A O 1
ATOM 738 N N . THR A 1 95 ? 2.953 -5.542 10.812 1.00 88.00 95 THR A N 1
ATOM 739 C CA . THR A 1 95 ? 2.919 -6.812 10.060 1.00 88.00 95 THR A CA 1
ATOM 740 C C . THR A 1 95 ? 1.749 -6.956 9.106 1.00 88.00 95 THR A C 1
ATOM 742 O O . THR A 1 95 ? 1.801 -7.807 8.225 1.00 88.00 95 THR A O 1
ATOM 745 N N . GLY A 1 96 ? 0.700 -6.167 9.291 1.00 89.62 96 GLY A N 1
ATOM 746 C CA . GLY A 1 96 ? -0.516 -6.271 8.509 1.00 89.62 96 GLY A CA 1
ATOM 747 C C . GLY A 1 96 ? -1.266 -4.958 8.532 1.00 89.62 96 GLY A C 1
ATOM 748 O O . GLY A 1 96 ? -1.215 -4.217 9.522 1.00 89.62 96 GLY A O 1
ATOM 749 N N . LEU A 1 97 ? -1.959 -4.661 7.444 1.00 91.62 97 LEU A N 1
ATOM 750 C CA . LEU A 1 97 ? -2.776 -3.470 7.349 1.00 91.62 97 LEU A CA 1
ATOM 751 C C . LEU A 1 97 ? -4.136 -3.770 6.725 1.00 91.62 97 LEU A C 1
ATOM 753 O O . LEU A 1 97 ? -4.283 -4.624 5.860 1.00 91.62 97 LEU A O 1
ATOM 757 N N . ALA A 1 98 ? -5.154 -3.082 7.222 1.00 90.50 98 ALA A N 1
ATOM 758 C CA . ALA A 1 98 ? -6.512 -3.250 6.747 1.00 90.50 98 ALA A CA 1
ATOM 759 C C . ALA A 1 98 ? -7.255 -1.932 6.842 1.00 90.50 98 ALA A C 1
ATOM 761 O O . ALA A 1 98 ? -7.241 -1.238 7.864 1.00 90.50 98 ALA A O 1
ATOM 762 N N . TYR A 1 99 ? -7.955 -1.605 5.774 1.00 87.50 99 TYR A N 1
ATOM 763 C CA . TYR A 1 99 ? -8.828 -0.460 5.765 1.00 87.50 99 TYR A CA 1
ATOM 764 C C . TYR A 1 99 ? -10.157 -0.762 6.466 1.00 87.50 99 TYR A C 1
ATOM 766 O O . TYR A 1 99 ? -10.684 -1.875 6.405 1.00 87.50 99 TYR A O 1
ATOM 774 N N . ALA A 1 100 ? -10.736 0.230 7.138 1.00 86.38 100 ALA A N 1
ATOM 775 C CA . ALA A 1 100 ? -12.058 0.080 7.726 1.00 86.38 100 ALA A CA 1
ATOM 776 C C . ALA A 1 100 ? -13.131 0.113 6.628 1.00 86.38 100 ALA A C 1
ATOM 778 O O . ALA A 1 100 ? -13.398 1.157 6.033 1.00 86.38 100 ALA A O 1
ATOM 779 N N . ALA A 1 101 ? -13.792 -1.020 6.384 1.00 78.06 101 ALA A N 1
ATOM 780 C CA . ALA A 1 101 ? -14.873 -1.101 5.406 1.00 78.06 101 ALA A CA 1
ATOM 781 C C . ALA A 1 101 ? -15.928 0.002 5.634 1.00 78.06 101 ALA A C 1
ATOM 783 O O . ALA A 1 101 ? -16.466 0.157 6.731 1.00 78.06 101 ALA A O 1
ATOM 784 N N . GLY A 1 102 ? -16.211 0.779 4.585 1.00 79.88 102 GLY A N 1
ATOM 785 C CA . GLY A 1 102 ? -17.159 1.895 4.633 1.00 79.88 102 GLY A CA 1
ATOM 786 C C . GLY A 1 102 ? -16.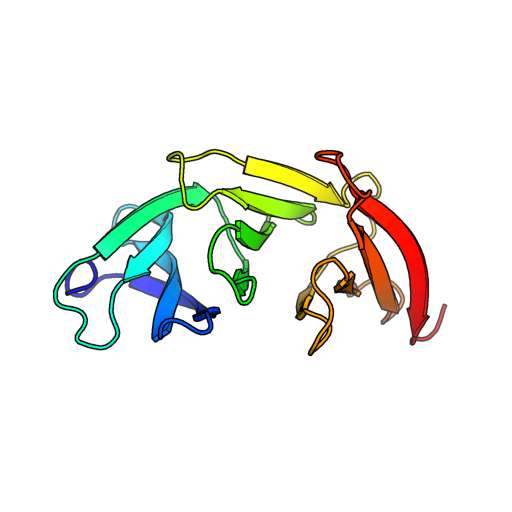635 3.180 5.286 1.00 79.88 102 GLY A C 1
ATOM 787 O O . GLY A 1 102 ? -17.399 4.138 5.381 1.00 79.88 102 GLY A O 1
ATOM 788 N N . ASN A 1 103 ? -15.366 3.240 5.708 1.00 85.00 103 ASN A N 1
ATOM 789 C CA . ASN A 1 103 ? -14.759 4.455 6.248 1.00 85.00 103 ASN A CA 1
ATOM 790 C C . ASN A 1 103 ? -13.405 4.794 5.589 1.00 85.00 103 ASN A C 1
ATOM 792 O O . ASN A 1 103 ? -12.366 4.402 6.129 1.00 85.00 103 ASN A O 1
ATOM 796 N N . PRO A 1 104 ? -13.455 5.612 4.507 1.00 76.06 104 PRO A N 1
ATOM 797 C CA . PRO A 1 104 ? -12.604 6.762 4.188 1.00 76.06 104 PRO A CA 1
ATOM 798 C C . PRO A 1 104 ? -11.210 6.799 4.761 1.00 76.06 104 PRO A C 1
ATOM 800 O O . PRO A 1 104 ?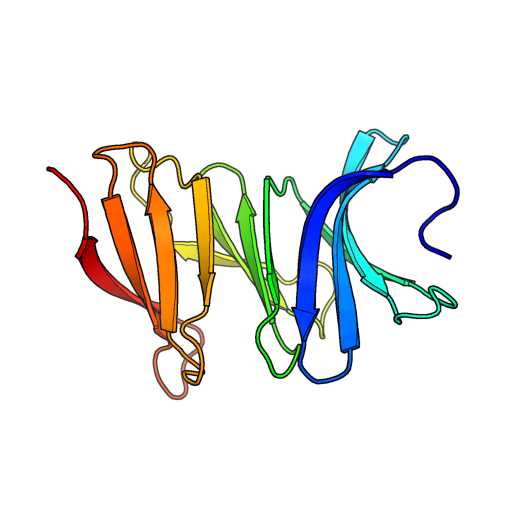 -10.160 6.715 4.120 1.00 76.06 104 PRO A O 1
ATOM 803 N N . ASP A 1 105 ? -11.302 7.031 6.042 1.00 85.00 105 ASP A N 1
ATOM 804 C CA . ASP A 1 105 ? -10.361 7.790 6.788 1.00 85.00 105 ASP A CA 1
ATOM 805 C C . ASP A 1 105 ? -9.873 6.937 7.935 1.00 85.00 105 ASP A C 1
ATOM 807 O O . ASP A 1 105 ? -9.239 7.479 8.818 1.00 85.00 105 ASP A O 1
ATOM 811 N N . ARG A 1 106 ? -10.156 5.629 7.972 1.00 89.44 106 ARG A N 1
ATOM 812 C CA . ARG A 1 106 ? -9.765 4.770 9.083 1.00 89.44 106 ARG A CA 1
ATOM 813 C C . ARG A 1 106 ? -8.969 3.565 8.612 1.00 89.44 106 ARG A C 1
ATOM 815 O O . ARG A 1 106 ? -9.433 2.751 7.820 1.00 89.44 106 ARG A O 1
ATOM 822 N N . LEU A 1 107 ? -7.778 3.442 9.187 1.00 90.56 107 LEU A N 1
ATOM 823 C CA . LEU A 1 107 ? -6.827 2.373 8.922 1.00 90.56 107 LEU A CA 1
ATOM 824 C C . LEU A 1 107 ? -6.557 1.601 10.214 1.00 90.56 107 LEU A C 1
ATOM 826 O O . LEU A 1 107 ? -6.350 2.200 11.274 1.00 90.56 107 LEU A O 1
ATOM 830 N N . TYR A 1 108 ? -6.543 0.279 10.117 1.00 91.12 108 TYR A N 1
ATOM 831 C CA . TYR A 1 108 ? -6.113 -0.629 11.168 1.00 91.12 108 TYR A CA 1
ATOM 832 C C . TYR A 1 108 ? -4.780 -1.252 10.787 1.00 91.12 108 TYR A C 1
ATOM 834 O O . TYR A 1 108 ? -4.582 -1.665 9.648 1.00 91.12 108 TYR A O 1
ATOM 842 N N . VAL A 1 109 ? -3.870 -1.319 11.749 1.00 90.56 109 VAL A N 1
ATOM 843 C CA . VAL A 1 109 ? -2.525 -1.849 11.534 1.00 90.56 109 VAL A CA 1
ATOM 844 C C . VAL A 1 109 ? -2.206 -2.824 12.653 1.00 90.56 109 VAL A C 1
ATOM 846 O O . VAL A 1 109 ? -2.332 -2.478 13.830 1.00 90.56 109 VAL A O 1
ATOM 849 N N . THR A 1 110 ? -1.809 -4.043 12.301 1.00 88.94 110 THR A N 1
ATOM 850 C CA . THR A 1 110 ? -1.326 -5.029 13.268 1.00 88.94 110 THR A CA 1
ATOM 851 C C . THR A 1 110 ? 0.157 -4.806 13.531 1.00 88.94 110 THR A C 1
ATOM 853 O O . THR A 1 110 ? 0.929 -4.553 12.606 1.00 88.94 110 THR A O 1
ATOM 856 N N . ALA A 1 111 ? 0.569 -4.921 14.787 1.00 83.50 111 ALA A N 1
ATOM 857 C CA . ALA A 1 111 ? 1.967 -4.913 15.194 1.00 83.50 111 ALA A CA 1
ATOM 858 C C . ALA A 1 111 ? 2.331 -6.260 15.822 1.00 83.50 111 ALA A C 1
ATOM 860 O O . ALA A 1 111 ? 1.569 -6.809 16.623 1.00 83.50 111 ALA A O 1
ATOM 861 N N . ASN A 1 112 ? 3.508 -6.783 15.473 1.00 78.06 112 ASN A N 1
ATOM 862 C CA . ASN A 1 112 ? 4.074 -7.976 16.105 1.00 78.06 112 ASN A CA 1
ATOM 863 C C . ASN A 1 112 ? 4.265 -7.767 17.615 1.00 78.06 112 ASN A C 1
ATOM 865 O O . ASN A 1 112 ? 3.965 -8.640 18.428 1.00 78.06 112 ASN A O 1
ATOM 869 N N . THR A 1 113 ? 4.729 -6.585 17.991 1.00 72.38 113 THR A N 1
ATOM 870 C CA . THR A 1 113 ? 4.993 -6.220 19.368 1.00 72.38 113 THR A CA 1
ATOM 871 C C . THR A 1 113 ? 3.674 -6.000 20.074 1.00 72.38 113 THR A C 1
ATOM 873 O O . THR A 1 113 ? 2.824 -5.232 19.618 1.00 72.38 113 THR A O 1
ATOM 876 N N . TRP A 1 114 ? 3.513 -6.738 21.172 1.00 70.12 114 TRP A N 1
ATOM 877 C CA . TRP A 1 114 ? 2.297 -6.796 21.979 1.00 70.12 114 TRP A CA 1
ATOM 878 C C . TRP A 1 114 ? 1.082 -7.433 21.259 1.00 70.12 114 TRP A C 1
ATOM 880 O O . TRP A 1 114 ? -0.037 -7.345 21.743 1.00 70.12 114 TRP A O 1
ATOM 890 N N . ASN A 1 115 ? 1.245 -8.115 20.115 1.00 75.81 115 ASN A N 1
ATOM 891 C CA . ASN A 1 115 ? 0.116 -8.739 19.391 1.00 75.81 115 ASN A CA 1
ATOM 892 C C . ASN A 1 115 ? -1.083 -7.777 19.218 1.00 75.81 115 ASN A C 1
ATOM 894 O O . ASN A 1 115 ? -2.238 -8.131 19.484 1.00 75.81 115 ASN A O 1
ATOM 898 N N . GLY A 1 116 ? -0.779 -6.522 18.880 1.00 84.94 116 GLY A N 1
ATOM 899 C CA . GLY A 1 116 ? -1.708 -5.402 18.966 1.00 84.94 116 GLY A CA 1
ATOM 900 C C . GLY A 1 116 ? -2.278 -4.981 17.626 1.00 84.94 116 GLY A C 1
ATOM 901 O O . GLY A 1 116 ? -1.629 -5.101 16.590 1.00 84.94 116 GLY A O 1
ATOM 902 N N . VAL A 1 117 ? -3.476 -4.408 17.663 1.00 88.31 117 VAL A N 1
ATOM 903 C CA . VAL A 1 117 ? -4.062 -3.656 16.555 1.00 88.31 117 VAL A CA 1
ATOM 904 C C . VAL A 1 117 ? -4.120 -2.190 16.954 1.00 88.31 117 VAL A C 1
ATOM 906 O O . VAL A 1 117 ? -4.656 -1.843 18.011 1.00 88.31 117 VAL A O 1
ATOM 909 N N . PHE A 1 118 ? -3.601 -1.327 16.090 1.00 87.62 118 PHE A N 1
ATOM 910 C CA . PHE A 1 118 ? -3.637 0.120 16.237 1.00 87.62 118 PHE A CA 1
ATOM 911 C C . PHE A 1 118 ? -4.576 0.729 15.206 1.00 87.62 118 PHE A C 1
ATOM 913 O O . PHE A 1 118 ? -4.588 0.323 14.045 1.00 87.62 118 PHE A O 1
ATOM 920 N N . GLY A 1 119 ? -5.368 1.705 15.640 1.00 89.38 119 GLY A N 1
ATOM 921 C CA . GLY A 1 119 ? -6.213 2.493 14.752 1.00 89.38 119 GLY A CA 1
ATOM 922 C C . GLY A 1 119 ? -5.562 3.826 14.404 1.00 89.38 119 GLY A C 1
ATOM 923 O O . GLY A 1 119 ? -5.022 4.508 15.278 1.00 89.38 119 GLY A O 1
ATOM 924 N N . PHE A 1 120 ? -5.699 4.240 13.153 1.00 88.81 120 PHE A N 1
ATOM 925 C CA . PHE A 1 120 ? -5.367 5.579 12.683 1.00 88.81 120 PHE A CA 1
ATOM 926 C C . PHE A 1 120 ? -6.581 6.174 11.989 1.00 88.81 120 PHE A C 1
ATOM 928 O O . PHE A 1 120 ? -7.352 5.453 11.353 1.00 88.81 120 PHE A O 1
ATOM 935 N N . GLU A 1 121 ? -6.757 7.485 12.123 1.00 90.12 121 GLU A N 1
ATOM 936 C CA . GLU A 1 121 ? -7.816 8.209 11.432 1.00 90.12 121 GLU A CA 1
ATOM 937 C C . GLU A 1 121 ? -7.255 9.419 10.675 1.00 90.12 121 GLU A C 1
ATOM 939 O O . GLU A 1 121 ? -6.443 10.170 11.217 1.00 90.12 121 GLU A O 1
ATOM 944 N N . ARG A 1 122 ? -7.654 9.620 9.420 1.00 86.94 122 ARG A N 1
ATOM 945 C CA . ARG A 1 122 ? -7.233 10.761 8.608 1.00 86.94 122 ARG A CA 1
ATOM 946 C C . ARG A 1 122 ? -7.761 12.041 9.244 1.00 86.94 122 ARG A C 1
ATOM 948 O O . ARG A 1 122 ? -8.896 12.108 9.711 1.00 86.94 122 ARG A O 1
ATOM 955 N N . ILE A 1 123 ? -6.934 13.079 9.270 1.00 86.00 123 ILE A N 1
ATOM 956 C CA . ILE A 1 123 ? -7.365 14.400 9.726 1.00 86.00 123 ILE A CA 1
ATOM 957 C C . ILE A 1 123 ? -8.186 15.038 8.596 1.00 86.00 123 ILE A C 1
ATOM 959 O O . ILE A 1 123 ? -7.641 15.232 7.503 1.00 86.00 123 ILE A O 1
ATOM 963 N N . PRO A 1 124 ? -9.464 15.398 8.831 1.00 78.50 124 PRO A N 1
ATOM 964 C CA . PRO A 1 124 ? -10.291 16.035 7.813 1.00 78.50 124 PRO A CA 1
ATOM 965 C C . PRO A 1 124 ? -9.626 17.300 7.271 1.00 78.50 124 PRO A C 1
ATOM 967 O O . PRO A 1 124 ? -9.114 18.113 8.041 1.00 78.50 124 PRO A O 1
ATOM 970 N N . TYR A 1 125 ? -9.642 17.463 5.946 1.00 71.44 125 TYR A N 1
ATOM 971 C CA . TYR A 1 125 ? -9.055 18.610 5.235 1.00 71.44 125 TYR A CA 1
ATOM 972 C C . TYR A 1 125 ? -7.537 18.799 5.432 1.00 71.44 125 TYR A C 1
ATOM 974 O O . TYR A 1 125 ? -6.986 19.822 5.028 1.00 71.44 125 TYR A O 1
ATOM 982 N N . GLY A 1 126 ? -6.851 17.814 6.022 1.00 69.69 126 GLY A N 1
ATOM 983 C CA . GLY A 1 126 ? -5.403 17.786 6.195 1.00 69.69 126 GLY A CA 1
ATOM 984 C C . GLY A 1 126 ? -4.736 16.643 5.427 1.00 69.69 126 GLY A C 1
ATOM 985 O O . GLY A 1 126 ? -5.380 15.775 4.839 1.00 69.69 126 GLY A O 1
ATOM 986 N N . THR A 1 127 ? -3.404 16.627 5.454 1.00 67.94 127 THR A N 1
ATOM 987 C CA . THR A 1 127 ? -2.582 15.541 4.885 1.00 67.94 127 THR A CA 1
ATOM 988 C C . THR A 1 127 ? -2.110 14.531 5.936 1.00 67.94 127 THR A C 1
ATOM 990 O O . THR A 1 127 ? -1.375 13.603 5.599 1.00 67.94 127 THR A O 1
ATOM 993 N N . GLY A 1 128 ? -2.483 14.741 7.203 1.00 78.81 128 GLY A N 1
ATOM 994 C CA . GLY A 1 128 ? -2.009 13.980 8.358 1.00 78.81 128 GLY A CA 1
ATOM 995 C C . GLY A 1 128 ? -2.996 12.927 8.858 1.00 78.81 128 GLY A C 1
ATOM 996 O O . GLY A 1 128 ? -4.167 12.911 8.480 1.00 78.81 128 GLY A O 1
ATOM 997 N N . TRP A 1 129 ? -2.500 12.073 9.749 1.00 85.69 129 TRP A N 1
ATOM 998 C CA . TRP A 1 129 ? -3.256 11.029 10.436 1.00 85.69 129 TRP A CA 1
ATOM 999 C C . TRP A 1 129 ? -3.155 11.244 11.944 1.00 85.69 129 TRP A C 1
ATOM 1001 O O . TRP A 1 129 ? -2.087 11.581 12.453 1.00 85.69 129 TRP A O 1
ATOM 1011 N N . LYS A 1 130 ? -4.265 11.064 12.661 1.00 86.12 130 LYS A N 1
ATOM 1012 C CA . LYS A 1 130 ? -4.289 11.003 14.124 1.00 86.12 130 LYS A CA 1
ATOM 1013 C C . LYS A 1 130 ? -4.272 9.544 14.571 1.00 86.12 130 LYS A C 1
ATOM 1015 O O . LYS A 1 130 ? -5.010 8.709 14.045 1.00 86.12 130 LYS A O 1
ATOM 1020 N N . THR A 1 131 ? -3.461 9.245 15.576 1.00 84.94 131 THR A N 1
ATOM 1021 C CA . THR A 1 131 ? -3.443 7.930 16.220 1.00 84.94 131 THR A CA 1
ATOM 1022 C C . THR A 1 131 ? -4.675 7.791 17.108 1.00 84.94 131 THR A C 1
ATOM 1024 O O . THR A 1 131 ? -4.886 8.596 18.012 1.00 84.94 131 THR A O 1
ATOM 1027 N N . LEU A 1 132 ? -5.492 6.767 16.861 1.00 83.69 132 LEU A N 1
ATOM 1028 C CA . LEU A 1 132 ? -6.604 6.387 17.740 1.00 83.69 132 LEU A CA 1
ATOM 1029 C C . LEU A 1 132 ? -6.124 5.553 18.935 1.00 83.69 132 LEU A C 1
ATOM 1031 O O . LEU A 1 132 ? -6.819 5.465 19.943 1.00 83.69 132 LEU A O 1
ATOM 1035 N N . GLY A 1 133 ? -4.930 4.969 18.824 1.00 78.75 133 GLY A N 1
ATOM 1036 C CA . GLY A 1 133 ? -4.297 4.159 19.857 1.00 78.75 133 GLY A CA 1
ATOM 1037 C C . GLY A 1 133 ? -4.588 2.672 19.691 1.00 78.75 133 GLY A C 1
ATOM 1038 O O . GLY A 1 133 ? -4.903 2.200 18.596 1.00 78.75 133 GLY A O 1
ATOM 1039 N N . TRP A 1 134 ? -4.439 1.942 20.793 1.00 81.00 134 TRP A N 1
ATOM 1040 C CA . TRP A 1 134 ? -4.698 0.508 20.880 1.00 81.00 134 TRP A CA 1
ATOM 1041 C C . TRP A 1 134 ? -6.190 0.218 20.721 1.00 81.00 134 TRP A C 1
ATOM 1043 O O . TRP A 1 134 ? -7.001 0.763 21.470 1.00 81.00 134 TRP A O 1
ATOM 1053 N N . VAL A 1 135 ? -6.559 -0.648 19.779 1.00 85.00 135 VAL A N 1
ATOM 1054 C CA . VAL A 1 135 ? -7.963 -1.027 19.549 1.00 85.00 135 VAL A CA 1
ATOM 1055 C C . VAL A 1 135 ? -8.255 -2.498 19.859 1.00 85.00 135 VAL A C 1
ATOM 1057 O O . VAL A 1 135 ? -9.403 -2.819 20.156 1.00 85.00 135 VAL A O 1
ATOM 1060 N N . ALA A 1 136 ? -7.248 -3.383 19.842 1.00 81.25 13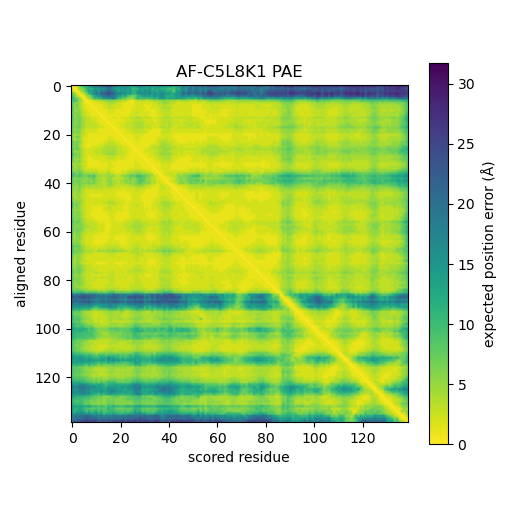6 ALA A N 1
ATOM 1061 C CA . ALA A 1 136 ? -7.367 -4.796 20.233 1.00 81.25 136 ALA A CA 1
ATOM 1062 C C . ALA A 1 136 ? -5.985 -5.440 20.489 1.00 81.25 136 ALA A C 1
ATOM 1064 O O . ALA A 1 136 ? -4.990 -4.950 19.965 1.00 81.25 136 ALA A O 1
ATOM 1065 N N . GLY A 1 137 ? -5.925 -6.539 21.261 1.00 69.75 137 GLY A N 1
ATOM 1066 C CA . GLY A 1 137 ? -4.695 -7.306 21.561 1.00 69.75 137 GLY A CA 1
ATOM 1067 C C . GLY A 1 137 ? -4.280 -7.297 23.044 1.00 69.75 137 GLY A C 1
ATOM 1068 O O . GLY A 1 137 ? -4.934 -6.641 23.855 1.00 69.75 137 GLY A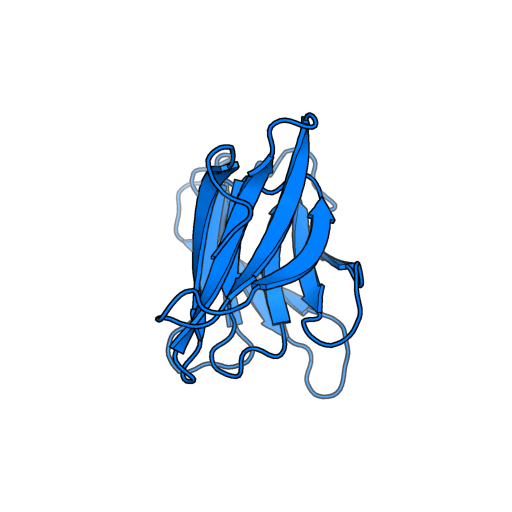 O 1
ATOM 1069 N N . SER A 1 138 ? -3.202 -8.013 23.396 1.00 60.31 138 SER A N 1
ATOM 1070 C CA . SER A 1 138 ? -2.659 -8.136 24.768 1.00 60.31 138 SER A CA 1
ATOM 1071 C C . SER A 1 138 ? -1.426 -7.250 24.999 1.00 60.31 138 SER A C 1
ATOM 1073 O O . SER A 1 138 ? -0.436 -7.432 24.308 1.00 60.31 138 SER A O 1
ATOM 1075 N N . GLN A 1 139 ? -1.437 -6.361 25.993 1.00 56.44 139 GLN A N 1
ATOM 1076 C CA . GLN A 1 139 ? -0.249 -5.561 26.347 1.00 56.44 139 GLN A CA 1
ATOM 1077 C C . GLN A 1 139 ? 0.893 -6.392 26.941 1.00 56.44 139 GLN A C 1
ATOM 1079 O O . GLN A 1 139 ? 0.593 -7.350 27.690 1.00 56.44 139 GLN A O 1
#

Mean predicted aligned error: 5.7 Å

pLDDT: mean 86.08, std 11.26, range [50.03, 97.75]

Solvent-accessible surface area (backbone atoms only — not comparable to full-atom values): 7528 Å² total; per-residue (Å²): 72,64,79,83,92,39,60,55,70,60,31,61,32,54,25,77,85,50,40,37,35,41,28,26,32,35,79,87,71,51,28,29,34,35,39,27,46,81,84,27,72,48,65,44,75,37,32,80,44,70,55,66,36,48,38,41,38,61,87,49,60,38,33,40,31,35,32,94,52,22,37,32,39,34,36,66,86,42,74,60,41,70,43,81,65,45,75,89,53,94,68,43,43,55,74,45,68,44,71,42,87,98,38,101,43,34,41,39,36,34,22,64,49,49,56,25,31,35,36,36,32,52,39,85,102,54,94,53,54,43,79,71,42,81,73,47,66,54,128